Protein AF-W1YLW0-F1 (afdb_monomer_lite)

Sequence (128 aa):
ELHLDIIVDRMNREFKVECNVGKPQVAYRETIRKTVKSEGKFVRQSGGRGQYGHCWLELIPQEPGAGFEFENKVVGGAIPREYIGPVENGVKEAMESGVIAGYPMVDIKVIVFDGSYHDVDSNEMAFK

Radius of gyration: 21.07 Å; chains: 1; bounding box: 37×35×59 Å

Foldseek 3Di:
DVVVVVVVVCCCPVVVDDDDDDDDDDQDADEDDDWDKDKDWDWDDDPDATATAIWIKTKDAADPPPWEAEEEQAPPCQDPPVQSVLLVVVVQVQQCQDDPPRHHYTRMYMYTHHIHDDPGRYDSVSSD

InterPro domains:
  IPR005517 Translation elongation factor EFG/EF2, domain IV [PF03764] (24-128)
  IPR005517 Translation elongation factor EFG/EF2, domain IV [SM00889] (25-128)
  IPR014721 Small ribosomal subunit protein uS5 domain 2-type fold, subgroup [G3DSA:3.30.230.10] (29-128)
  IPR020568 Ribosomal protein uS5 domain 2-type superfamily [SSF54211] (24-128)
  IPR035647 EF-G domain III/V-like [SSF54980] (1-26)
  IPR047872 Elongation factor G, domain IV [cd01434] (28-128)

pLDDT: mean 88.68, std 6.15, range [61.12, 96.56]

Organism: NCBI:txid408170

Structure (mmCIF, N/CA/C/O backbone):
data_AF-W1YLW0-F1
#
_entry.id   AF-W1YLW0-F1
#
loop_
_atom_site.group_PDB
_atom_site.id
_atom_site.type_symbol
_atom_site.label_atom_id
_atom_site.label_alt_id
_atom_site.label_comp_id
_atom_site.label_asym_id
_atom_site.label_entity_id
_atom_site.label_seq_id
_atom_site.pdbx_PDB_ins_code
_atom_site.Cartn_x
_atom_site.Cartn_y
_atom_site.Cartn_z
_atom_site.occupancy
_atom_site.B_iso_or_equiv
_atom_site.auth_seq_id
_atom_site.auth_comp_id
_atom_site.auth_asym_id
_atom_site.auth_atom_id
_atom_site.pdbx_PDB_model_num
ATOM 1 N N . GLU A 1 1 ? -16.818 -1.296 27.163 1.00 61.12 1 GLU A N 1
ATOM 2 C CA . GLU A 1 1 ? -17.153 -0.031 27.851 1.00 61.12 1 GLU A CA 1
ATOM 3 C C . GLU A 1 1 ? -16.561 0.030 29.254 1.00 61.12 1 GLU A C 1
ATOM 5 O O . GLU A 1 1 ? -15.648 0.820 29.429 1.00 61.12 1 GLU A O 1
ATOM 10 N N . LEU A 1 2 ? -16.902 -0.892 30.168 1.00 78.94 2 LEU A N 1
ATOM 11 C CA . LEU A 1 2 ? -16.399 -0.924 31.559 1.00 78.94 2 LEU A CA 1
ATOM 12 C C . LEU A 1 2 ? -14.880 -0.684 31.737 1.00 78.94 2 LEU A C 1
ATOM 14 O O . LEU A 1 2 ? -14.457 -0.038 32.687 1.00 78.94 2 LEU A O 1
ATOM 18 N N . HIS A 1 3 ? -14.045 -1.195 30.825 1.00 78.38 3 HIS A N 1
ATOM 19 C CA . HIS A 1 3 ? -12.591 -1.015 30.893 1.00 78.38 3 HIS A CA 1
ATOM 20 C C . HIS A 1 3 ? -12.169 0.464 30.791 1.00 78.38 3 HIS A C 1
ATOM 22 O O . HIS A 1 3 ? -11.293 0.901 31.533 1.00 78.38 3 HIS A O 1
ATOM 28 N N . LEU A 1 4 ? -12.786 1.239 29.891 1.00 79.75 4 LEU A N 1
ATOM 29 C CA . LEU A 1 4 ? -12.454 2.655 29.702 1.00 79.75 4 LEU A CA 1
ATOM 30 C C . LEU A 1 4 ? -12.936 3.488 30.894 1.00 79.75 4 LEU A C 1
ATOM 32 O O . LEU A 1 4 ? -12.199 4.347 31.374 1.00 79.75 4 LEU A O 1
ATOM 36 N N . ASP A 1 5 ? -14.116 3.168 31.426 1.00 79.50 5 ASP A N 1
ATOM 37 C CA . ASP A 1 5 ? -14.702 3.874 32.569 1.00 79.50 5 ASP A CA 1
ATOM 38 C C . ASP A 1 5 ? -13.855 3.716 33.841 1.00 79.50 5 ASP A C 1
ATOM 40 O O . ASP A 1 5 ? -13.636 4.684 34.567 1.00 79.50 5 ASP A O 1
ATOM 44 N N . ILE A 1 6 ? -13.304 2.519 34.083 1.00 84.94 6 ILE A N 1
ATOM 45 C CA . ILE A 1 6 ? -12.407 2.263 35.223 1.00 84.94 6 ILE A CA 1
ATOM 46 C C . ILE A 1 6 ? -11.112 3.078 35.102 1.00 84.94 6 ILE A C 1
ATOM 48 O O . ILE A 1 6 ? -10.622 3.613 36.096 1.00 84.94 6 ILE A O 1
ATOM 52 N N . ILE A 1 7 ? -10.545 3.190 33.897 1.00 84.62 7 ILE A N 1
ATOM 53 C CA . ILE A 1 7 ? -9.319 3.970 33.671 1.00 84.62 7 ILE A CA 1
ATOM 54 C C . ILE A 1 7 ? -9.569 5.462 33.927 1.00 84.62 7 ILE A C 1
ATOM 56 O O . ILE A 1 7 ? -8.754 6.118 34.580 1.00 84.62 7 ILE A O 1
ATOM 60 N N . VAL A 1 8 ? -10.701 5.988 33.454 1.00 82.75 8 VAL A N 1
ATOM 61 C CA . VAL A 1 8 ? -11.109 7.379 33.695 1.00 82.75 8 VAL A CA 1
ATOM 62 C C . VAL A 1 8 ? -11.325 7.640 35.190 1.00 82.75 8 VAL A C 1
ATOM 64 O O . VAL A 1 8 ? -10.827 8.640 35.710 1.00 82.75 8 VAL A O 1
ATOM 67 N N . ASP A 1 9 ? -12.011 6.739 35.902 1.00 83.88 9 ASP A N 1
ATOM 68 C CA . ASP A 1 9 ? -12.249 6.884 37.345 1.00 83.88 9 ASP A CA 1
ATOM 69 C C . ASP A 1 9 ? -10.936 6.877 38.143 1.00 83.88 9 ASP A C 1
ATOM 71 O O . ASP A 1 9 ? -10.751 7.710 39.031 1.00 83.88 9 ASP A O 1
ATOM 75 N N . ARG A 1 10 ? -9.972 6.020 37.775 1.00 86.56 10 ARG A N 1
ATOM 76 C CA . ARG A 1 10 ? -8.636 6.016 38.397 1.00 86.56 10 ARG A CA 1
ATOM 77 C C . ARG A 1 10 ? -7.869 7.310 38.139 1.00 86.56 10 ARG A C 1
ATOM 79 O O . ARG A 1 10 ? -7.294 7.853 39.080 1.00 86.56 10 ARG A O 1
ATOM 86 N N . MET A 1 11 ? -7.880 7.841 36.912 1.00 85.69 11 MET A N 1
ATOM 87 C CA . MET A 1 11 ? -7.239 9.131 36.600 1.00 85.69 11 MET A CA 1
ATOM 88 C C . MET A 1 11 ? -7.801 10.277 37.448 1.00 85.69 11 MET A C 1
ATOM 90 O O . MET A 1 11 ? -7.041 11.105 37.958 1.00 85.69 11 MET A O 1
ATOM 94 N N . ASN A 1 12 ? -9.115 10.285 37.662 1.00 83.88 12 ASN A N 1
ATOM 95 C CA . ASN A 1 12 ? -9.769 11.315 38.457 1.00 83.88 12 ASN A CA 1
ATOM 96 C C . ASN A 1 12 ? -9.509 11.130 39.968 1.00 83.88 12 ASN A C 1
ATOM 98 O O . ASN A 1 12 ? -9.099 12.066 40.652 1.00 83.88 12 ASN A O 1
ATOM 102 N N . ARG A 1 13 ? -9.675 9.911 40.503 1.00 85.19 13 ARG A N 1
ATOM 103 C CA . ARG A 1 13 ? -9.584 9.647 41.953 1.00 85.19 13 ARG A CA 1
ATOM 104 C C . ARG A 1 13 ? -8.159 9.512 42.482 1.00 85.19 13 ARG A C 1
ATOM 106 O O . ARG A 1 13 ? -7.856 10.072 43.533 1.00 85.19 13 ARG A O 1
ATOM 113 N N . GLU A 1 14 ? -7.306 8.749 41.800 1.00 87.00 14 GLU A N 1
ATOM 114 C CA . GLU A 1 14 ? -5.940 8.457 42.266 1.00 87.00 14 GLU A CA 1
ATOM 115 C C . GLU A 1 14 ? -4.969 9.579 41.885 1.00 87.00 14 GLU A C 1
ATOM 117 O O . GLU A 1 14 ? -4.111 9.949 42.686 1.00 87.00 14 GLU A O 1
ATOM 122 N N . PHE A 1 15 ? -5.122 10.150 40.685 1.00 85.75 15 PHE A N 1
ATOM 123 C CA . PHE A 1 15 ? -4.164 11.110 40.126 1.00 85.75 15 PHE A CA 1
ATOM 124 C C . PHE A 1 15 ? -4.665 12.562 40.120 1.00 85.75 15 PHE A C 1
ATOM 126 O O . PHE A 1 15 ? -3.884 13.459 39.805 1.00 85.75 15 PHE A O 1
ATOM 133 N N . LYS A 1 16 ? -5.928 12.813 40.508 1.00 84.31 16 LYS A N 1
ATOM 134 C CA . LYS A 1 16 ? -6.565 14.147 40.525 1.00 84.31 16 LYS A CA 1
ATOM 135 C C . LYS A 1 16 ? -6.455 14.888 39.186 1.00 84.31 16 LYS A C 1
ATOM 137 O O . LYS A 1 16 ? -6.290 16.107 39.160 1.00 84.31 16 LYS A O 1
ATOM 142 N N . VAL A 1 17 ? -6.514 14.153 38.077 1.00 86.19 17 VAL A N 1
ATOM 143 C CA . VAL A 1 17 ? -6.453 14.727 36.730 1.00 86.19 17 VAL A CA 1
ATOM 144 C C . VAL A 1 17 ? -7.873 14.945 36.219 1.00 86.19 17 VAL A C 1
ATOM 146 O O . VAL A 1 17 ? -8.627 13.989 36.030 1.00 86.19 17 VAL A O 1
ATOM 149 N N . GLU A 1 18 ? -8.240 16.200 35.962 1.00 78.75 18 GLU A N 1
ATOM 150 C CA . GLU A 1 18 ? -9.492 16.530 35.277 1.00 78.75 18 GLU A CA 1
ATOM 151 C C . GLU A 1 18 ? -9.375 16.191 33.785 1.00 78.75 18 GLU A C 1
ATOM 153 O O . GLU A 1 18 ? -8.532 16.731 33.068 1.00 78.75 18 GLU A O 1
ATOM 158 N N . CYS A 1 19 ? -10.220 15.269 33.318 1.00 78.94 19 CYS A N 1
ATOM 159 C CA . CYS A 1 19 ? -10.200 14.747 31.953 1.00 78.94 19 CYS A CA 1
ATOM 160 C C . CYS A 1 19 ? -11.557 14.982 31.278 1.00 78.94 19 CYS A C 1
ATOM 162 O O . CYS A 1 19 ? -12.599 14.691 31.865 1.00 78.94 19 CYS A O 1
ATOM 164 N N . ASN A 1 20 ? -11.559 15.416 30.017 1.00 80.62 20 ASN A N 1
ATOM 165 C CA . ASN A 1 20 ? -12.777 15.460 29.207 1.00 80.62 20 ASN A CA 1
ATOM 166 C C . ASN A 1 20 ? -13.014 14.092 28.552 1.00 80.62 20 ASN A C 1
ATOM 168 O O . ASN A 1 20 ? -12.190 13.632 27.762 1.00 80.62 20 ASN A O 1
ATOM 172 N N . VAL A 1 21 ? -14.142 13.449 28.860 1.00 79.44 21 VAL A N 1
ATOM 173 C CA . VAL A 1 21 ? -14.496 12.128 28.315 1.00 79.44 21 VAL A CA 1
ATOM 174 C C . VAL A 1 21 ? -15.416 12.300 27.109 1.00 79.44 21 VAL A C 1
ATOM 176 O O . VAL A 1 21 ? -16.527 12.815 27.224 1.00 79.44 21 VAL A O 1
ATOM 179 N N . GLY A 1 22 ? -14.942 11.882 25.936 1.00 81.00 22 GLY A N 1
ATOM 180 C CA . GLY A 1 22 ? -15.742 11.816 24.712 1.00 81.00 22 GLY A CA 1
ATOM 181 C C . GLY A 1 22 ? -16.540 10.514 24.597 1.00 81.00 22 GLY A C 1
ATOM 182 O O . GLY A 1 22 ? -16.390 9.597 25.401 1.00 81.00 22 GLY A O 1
ATOM 183 N N . LYS A 1 23 ? -17.373 10.404 23.555 1.00 81.00 23 LYS A N 1
ATOM 184 C CA . LYS A 1 23 ? -18.046 9.136 23.236 1.00 81.00 23 LYS A CA 1
ATOM 185 C C . LYS A 1 23 ? -17.007 8.081 22.829 1.00 81.00 23 LYS A C 1
ATOM 187 O O . LYS A 1 23 ? -16.104 8.421 22.059 1.00 81.00 23 LYS A O 1
ATOM 192 N N . PRO A 1 24 ? -17.141 6.822 23.281 1.00 78.62 24 PRO A N 1
ATOM 193 C CA . PRO A 1 24 ? -16.257 5.752 22.842 1.00 78.62 24 PRO A CA 1
ATOM 194 C C . PRO A 1 24 ? -16.357 5.592 21.323 1.00 78.62 24 PRO A C 1
ATOM 196 O O . PRO A 1 24 ? -17.451 5.537 20.760 1.00 78.62 24 PRO A O 1
ATOM 199 N N . GLN A 1 25 ? -15.207 5.547 20.656 1.00 75.94 25 GLN A N 1
ATOM 200 C CA . GLN A 1 25 ? -15.123 5.303 19.220 1.00 75.94 25 GLN A CA 1
ATOM 201 C C . GLN A 1 25 ? -14.764 3.840 18.972 1.00 75.94 25 GLN A C 1
ATOM 203 O O . GLN A 1 25 ? -13.910 3.272 19.654 1.00 75.94 25 GLN A O 1
ATOM 208 N N . VAL A 1 26 ? -15.425 3.229 17.992 1.00 85.06 26 VAL A N 1
ATOM 209 C CA . VAL A 1 26 ? -15.104 1.875 17.537 1.00 85.06 26 VAL A CA 1
ATOM 210 C C . VAL A 1 26 ? -13.999 1.971 16.490 1.00 85.06 26 VAL A C 1
ATOM 212 O O . VAL A 1 26 ? -14.077 2.790 15.576 1.00 85.06 26 VAL A O 1
ATOM 215 N N . ALA A 1 27 ? -12.975 1.129 16.619 1.00 84.19 27 ALA A N 1
ATOM 216 C CA . ALA A 1 27 ? -11.896 1.033 15.644 1.00 84.19 27 ALA A CA 1
ATOM 217 C C . ALA A 1 27 ? -12.377 0.276 14.396 1.00 84.19 27 ALA A C 1
ATOM 219 O O . ALA A 1 27 ? -12.171 -0.932 14.268 1.00 84.19 27 ALA A O 1
ATOM 220 N N . TYR A 1 28 ? -13.059 0.986 13.499 1.00 87.25 28 TYR A N 1
ATOM 221 C CA . TYR A 1 28 ? -13.433 0.456 12.191 1.00 87.25 28 TYR A CA 1
ATOM 222 C C . TYR A 1 28 ? -12.190 0.146 11.348 1.00 87.25 28 TYR A C 1
ATOM 224 O O . TYR A 1 28 ? -11.105 0.686 11.576 1.00 87.25 28 TYR A O 1
ATOM 232 N N . ARG A 1 29 ? -12.361 -0.758 10.383 1.00 89.44 29 ARG A N 1
ATOM 233 C CA . ARG A 1 29 ? -11.342 -1.170 9.416 1.00 89.44 29 ARG A CA 1
ATOM 234 C C . ARG A 1 29 ? -11.953 -1.190 8.024 1.00 89.44 29 ARG A C 1
ATOM 236 O O . ARG A 1 29 ? -13.158 -1.409 7.880 1.00 89.44 29 ARG A O 1
ATOM 243 N N . GLU A 1 30 ? -11.120 -0.979 7.017 1.00 89.12 30 GLU A N 1
ATOM 244 C CA . GLU A 1 30 ? -11.520 -1.017 5.611 1.00 89.12 30 GLU A CA 1
ATOM 245 C C . GLU A 1 30 ? -10.968 -2.270 4.920 1.00 89.12 30 GLU A C 1
ATOM 247 O O . GLU A 1 30 ? -9.920 -2.790 5.283 1.00 89.12 30 GLU A O 1
ATOM 252 N N . THR A 1 31 ? -11.675 -2.780 3.916 1.00 92.19 31 THR A N 1
ATOM 253 C CA . THR A 1 31 ? -11.162 -3.846 3.046 1.00 92.19 31 THR A CA 1
ATOM 254 C C . THR A 1 31 ? -11.825 -3.769 1.675 1.00 92.19 31 THR A C 1
ATOM 256 O O . THR A 1 31 ? -12.895 -3.166 1.517 1.00 92.19 31 THR A O 1
ATOM 259 N N . ILE A 1 32 ? -11.189 -4.359 0.666 1.00 91.62 32 ILE A N 1
ATOM 260 C CA . ILE A 1 32 ? -11.741 -4.449 -0.689 1.00 91.62 32 ILE A CA 1
ATOM 261 C C . ILE A 1 32 ? -12.658 -5.669 -0.813 1.00 91.62 32 ILE A C 1
ATOM 263 O O . ILE A 1 32 ? -12.596 -6.602 -0.026 1.00 91.62 32 ILE A O 1
ATOM 267 N N . ARG A 1 33 ? -13.553 -5.668 -1.808 1.00 91.50 33 ARG A N 1
ATOM 268 C CA . ARG A 1 33 ? -14.488 -6.791 -2.052 1.00 91.50 33 ARG A CA 1
ATOM 269 C C . ARG A 1 33 ? -14.260 -7.518 -3.367 1.00 91.50 33 ARG A C 1
ATOM 271 O O . ARG A 1 33 ? -14.834 -8.577 -3.592 1.00 91.50 33 ARG A O 1
ATOM 278 N N . LYS A 1 34 ? -13.503 -6.915 -4.278 1.00 93.62 34 LYS A N 1
ATOM 279 C CA . LYS A 1 34 ? -13.264 -7.437 -5.622 1.00 93.62 34 LYS A CA 1
ATOM 280 C C . LYS A 1 34 ? -11.787 -7.327 -5.928 1.00 93.62 34 LYS A C 1
ATOM 282 O O . LYS A 1 34 ? -11.172 -6.321 -5.586 1.00 93.62 34 LYS A O 1
ATOM 287 N N . THR A 1 35 ? -11.269 -8.338 -6.611 1.00 95.19 35 THR A N 1
ATOM 288 C CA . THR A 1 35 ? -9.928 -8.283 -7.175 1.00 95.19 35 THR A CA 1
ATOM 289 C C . THR A 1 35 ? -9.867 -7.226 -8.268 1.00 95.19 35 THR A C 1
ATOM 291 O O . THR A 1 35 ? -10.758 -7.164 -9.121 1.00 95.19 35 THR A O 1
ATOM 294 N N . VAL A 1 36 ? -8.822 -6.404 -8.253 1.00 95.38 36 VAL A N 1
ATOM 295 C CA . VAL A 1 36 ? -8.601 -5.362 -9.258 1.00 95.38 36 VAL A CA 1
ATOM 296 C C . VAL A 1 36 ? -7.128 -5.287 -9.635 1.00 95.38 36 VAL A C 1
ATOM 298 O O . VAL A 1 36 ? -6.254 -5.433 -8.787 1.00 95.38 36 VAL A O 1
ATOM 301 N N . LYS A 1 37 ? -6.859 -5.050 -10.920 1.00 95.44 37 LYS A N 1
ATOM 302 C CA . LYS A 1 37 ? -5.528 -4.705 -11.424 1.00 95.44 37 LYS A CA 1
ATOM 303 C C . LYS A 1 37 ? -5.497 -3.216 -11.710 1.00 95.44 37 LYS A C 1
ATOM 305 O O . LYS A 1 37 ? -6.394 -2.724 -12.393 1.00 95.44 37 LYS A O 1
ATOM 310 N N . SER A 1 38 ? -4.496 -2.520 -11.188 1.00 94.12 38 SER A N 1
ATOM 311 C CA . SER A 1 38 ? -4.356 -1.077 -11.356 1.00 94.12 38 SER A CA 1
ATOM 312 C C . SER A 1 38 ? -2.922 -0.695 -11.691 1.00 94.12 38 SER A C 1
ATOM 314 O O . SER A 1 38 ? -1.972 -1.277 -11.166 1.00 94.12 38 SER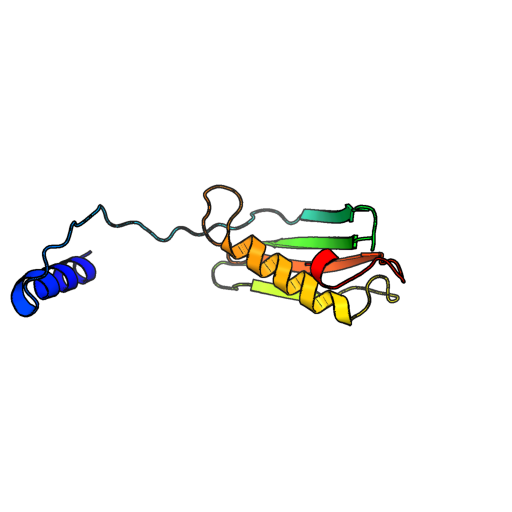 A O 1
ATOM 316 N N . GLU A 1 39 ? -2.796 0.314 -12.548 1.00 94.44 39 GLU A N 1
ATOM 317 C CA . GLU A 1 39 ? -1.539 0.983 -12.870 1.00 94.44 39 GLU A CA 1
ATOM 318 C C . GLU A 1 39 ? -1.286 2.115 -11.870 1.00 94.44 39 GLU A C 1
ATOM 320 O O . GLU A 1 39 ? -2.181 2.918 -11.590 1.00 94.44 39 GLU A O 1
ATOM 325 N N . GLY A 1 40 ? -0.062 2.191 -11.354 1.00 92.81 40 GLY A N 1
ATOM 326 C CA . GLY A 1 40 ? 0.461 3.327 -10.607 1.00 92.81 40 GLY A CA 1
ATOM 327 C C . GLY A 1 40 ? 1.663 3.897 -11.347 1.00 92.81 40 GLY A C 1
ATOM 328 O O . GLY A 1 40 ? 2.717 3.265 -11.396 1.00 92.81 40 G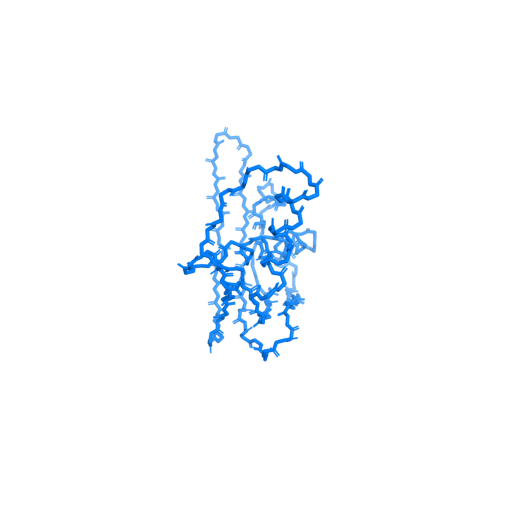LY A O 1
ATOM 329 N N . LYS A 1 41 ? 1.511 5.087 -11.934 1.00 92.56 41 LYS A N 1
ATOM 330 C CA . LYS A 1 41 ? 2.576 5.769 -12.674 1.00 92.56 41 LYS A CA 1
ATOM 331 C C . LYS A 1 41 ? 2.815 7.162 -12.114 1.00 92.56 41 LYS A C 1
ATOM 333 O O . LYS A 1 41 ? 1.938 8.022 -12.145 1.00 92.56 41 LYS A O 1
ATOM 338 N N . PHE A 1 42 ? 4.040 7.393 -11.676 1.00 91.75 42 PHE A N 1
ATOM 339 C CA . PHE A 1 42 ? 4.509 8.655 -11.150 1.00 91.75 42 PHE A CA 1
ATOM 340 C C . PHE A 1 42 ? 5.656 9.172 -12.016 1.00 91.75 42 PHE A C 1
ATOM 342 O O . PHE A 1 42 ? 6.753 8.616 -12.033 1.00 91.75 42 PHE A O 1
ATOM 349 N N . VAL A 1 43 ? 5.386 10.237 -12.769 1.00 90.38 43 VAL A N 1
ATOM 350 C CA . VAL A 1 43 ? 6.385 10.915 -13.600 1.00 90.38 43 VAL A CA 1
ATOM 351 C C . VAL A 1 43 ? 6.351 12.391 -13.261 1.00 90.38 43 VAL A C 1
ATOM 353 O O . VAL A 1 43 ? 5.368 13.079 -13.545 1.00 90.38 43 VAL A O 1
ATOM 356 N N . ARG A 1 44 ? 7.425 12.886 -12.650 1.00 87.69 44 ARG A N 1
ATOM 357 C CA . ARG A 1 44 ? 7.556 14.298 -12.296 1.00 87.69 44 ARG A CA 1
ATOM 358 C C . ARG A 1 44 ? 8.937 14.802 -12.671 1.00 87.69 44 ARG A C 1
ATOM 360 O O . ARG A 1 44 ? 9.948 14.251 -12.253 1.00 87.69 44 ARG A O 1
ATOM 367 N N . GLN A 1 45 ? 8.973 15.895 -13.422 1.00 81.12 45 GLN A N 1
ATOM 368 C CA . GLN A 1 45 ? 10.206 16.575 -13.794 1.00 81.12 45 GLN A CA 1
ATOM 369 C C . GLN A 1 45 ? 10.149 18.004 -13.253 1.00 81.12 45 GLN A C 1
ATOM 371 O O . GLN A 1 45 ? 9.450 18.859 -13.791 1.00 81.12 45 GLN A O 1
ATOM 376 N N . SER A 1 46 ? 10.834 18.267 -12.141 1.00 72.88 46 SER A N 1
ATOM 377 C CA . SER A 1 46 ? 10.880 19.594 -11.517 1.00 72.88 46 SER A CA 1
ATOM 378 C C . SER A 1 46 ? 12.269 20.201 -11.665 1.00 72.88 46 SER A C 1
ATOM 380 O O . SER A 1 46 ? 13.054 20.110 -10.731 1.00 72.88 46 SER A O 1
ATOM 382 N N . GLY A 1 47 ? 12.591 20.767 -12.835 1.00 70.19 47 GLY A N 1
ATOM 383 C CA . GLY A 1 47 ? 13.783 21.605 -13.094 1.00 70.19 47 GLY A CA 1
ATOM 384 C C . GLY A 1 47 ? 15.177 21.032 -12.756 1.00 70.19 47 GLY A C 1
ATOM 385 O O . GLY A 1 47 ? 16.173 21.699 -13.005 1.00 70.19 47 GLY A O 1
ATOM 386 N N . GLY A 1 48 ? 15.248 19.823 -12.196 1.00 76.81 48 GLY A N 1
ATOM 387 C CA . GLY A 1 48 ? 16.417 19.113 -11.676 1.00 76.81 48 GLY A CA 1
ATOM 388 C C . GLY A 1 48 ? 16.267 17.606 -11.925 1.00 76.81 48 GLY A C 1
ATOM 389 O O . GLY A 1 48 ? 15.765 17.229 -12.982 1.00 76.81 48 GLY A O 1
ATOM 390 N N . ARG A 1 49 ? 16.678 16.733 -10.983 1.00 77.56 49 ARG A N 1
ATOM 391 C CA . ARG A 1 49 ? 16.509 15.267 -11.136 1.00 77.56 49 ARG A CA 1
ATOM 392 C C . ARG A 1 49 ? 15.036 14.912 -11.355 1.00 77.56 49 ARG A C 1
ATOM 394 O O . ARG A 1 49 ? 14.176 15.362 -10.594 1.00 77.56 49 ARG A O 1
ATOM 401 N N . GLY A 1 50 ? 14.764 14.114 -12.385 1.00 83.94 50 GLY A N 1
ATOM 402 C CA . GLY A 1 50 ? 13.442 13.554 -12.613 1.00 83.94 50 GLY A CA 1
ATOM 403 C C . GLY A 1 50 ? 13.093 12.527 -11.540 1.00 83.94 50 GLY A C 1
ATOM 404 O O . GLY A 1 50 ? 13.962 11.970 -10.867 1.00 83.94 50 GLY A O 1
ATOM 405 N N . GLN A 1 51 ? 11.796 12.312 -11.363 1.00 89.56 51 GLN A N 1
ATOM 406 C CA . GLN A 1 51 ? 11.248 11.228 -10.565 1.00 89.56 51 GLN A CA 1
ATOM 407 C C . GLN A 1 51 ? 10.404 10.356 -11.484 1.00 89.56 51 GLN A C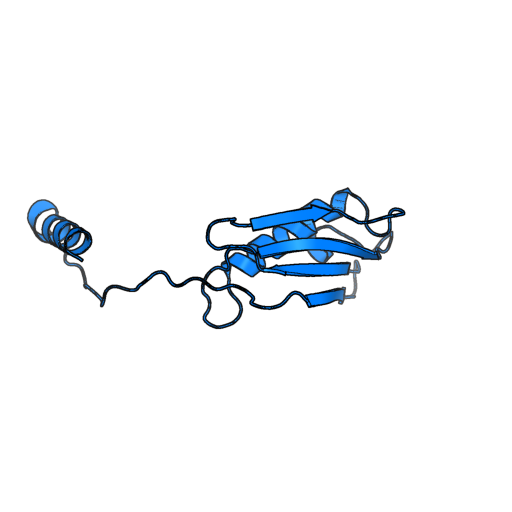 1
ATOM 409 O O . GLN A 1 51 ? 9.473 10.850 -12.130 1.00 89.56 51 GLN A O 1
ATOM 414 N N . TYR A 1 52 ? 10.756 9.076 -11.548 1.00 92.06 52 TYR A N 1
ATOM 415 C CA . TYR A 1 52 ? 10.051 8.081 -12.339 1.00 92.06 52 TYR A CA 1
ATOM 416 C C . TYR A 1 52 ? 9.813 6.807 -11.526 1.00 92.06 52 TYR A C 1
ATOM 418 O O . TYR A 1 52 ? 10.761 6.109 -11.164 1.00 92.06 52 TYR A O 1
ATOM 426 N N . GLY A 1 53 ? 8.551 6.476 -11.293 1.00 92.81 53 GLY A N 1
ATOM 427 C CA . GLY A 1 53 ? 8.130 5.186 -10.760 1.00 92.81 53 GLY A CA 1
ATOM 428 C C . GLY A 1 53 ? 6.921 4.689 -11.529 1.00 92.81 53 GLY A C 1
ATOM 429 O O . GLY A 1 53 ? 5.998 5.453 -11.810 1.00 92.81 53 GLY A O 1
ATOM 430 N N . HIS A 1 54 ? 6.931 3.423 -11.928 1.00 94.62 54 HIS A N 1
ATOM 431 C CA . HIS A 1 54 ? 5.797 2.819 -12.612 1.00 94.62 54 HIS A CA 1
ATOM 432 C C . HIS A 1 54 ? 5.665 1.356 -12.206 1.00 94.62 54 HIS A C 1
ATOM 434 O O . HIS A 1 54 ? 6.583 0.561 -12.411 1.00 94.62 54 HIS A O 1
ATOM 440 N N . CYS A 1 55 ? 4.517 1.002 -11.635 1.00 94.19 55 CYS A N 1
ATOM 441 C CA . CYS A 1 55 ? 4.210 -0.357 -11.219 1.00 94.19 55 CYS A CA 1
ATOM 442 C C . CYS A 1 55 ? 2.755 -0.721 -11.518 1.00 94.19 55 CYS A C 1
ATOM 444 O O . CYS A 1 55 ? 1.859 0.124 -11.544 1.00 94.19 55 CYS A O 1
ATOM 446 N N . TRP A 1 56 ? 2.536 -2.010 -11.725 1.00 95.06 56 TRP A N 1
ATOM 447 C CA . TRP A 1 56 ? 1.225 -2.622 -11.831 1.00 95.06 56 TRP A CA 1
ATOM 448 C C . TRP A 1 56 ? 0.991 -3.518 -10.630 1.00 95.06 56 TRP A C 1
ATOM 450 O O . TRP A 1 56 ? 1.775 -4.433 -10.351 1.00 95.06 56 TRP A O 1
ATOM 460 N N . LEU A 1 57 ? -0.116 -3.253 -9.944 1.00 95.81 57 LEU A N 1
ATOM 461 C CA . LEU A 1 57 ? -0.523 -3.975 -8.751 1.00 95.81 57 LEU A CA 1
ATOM 462 C C . LEU A 1 57 ? -1.827 -4.719 -9.017 1.00 95.81 57 LEU A C 1
ATOM 464 O O . LEU A 1 57 ? -2.781 -4.173 -9.574 1.00 95.81 57 LEU A O 1
ATOM 468 N N . GLU A 1 58 ? -1.876 -5.974 -8.595 1.00 96.38 58 GLU A N 1
ATOM 469 C CA . GLU A 1 58 ? -3.098 -6.754 -8.465 1.00 96.38 58 GLU A CA 1
ATOM 470 C C . GLU A 1 58 ? -3.473 -6.812 -6.983 1.00 96.38 58 GLU A C 1
ATOM 472 O O . GLU A 1 58 ? -2.750 -7.383 -6.167 1.00 96.38 58 GLU A O 1
ATOM 477 N N . LEU A 1 59 ? -4.592 -6.180 -6.637 1.00 94.94 59 LEU A N 1
ATOM 478 C CA . LEU A 1 59 ? -5.137 -6.122 -5.285 1.00 94.94 59 LEU A CA 1
ATOM 479 C C . LEU A 1 59 ? -6.211 -7.197 -5.152 1.00 94.94 59 LEU A C 1
ATOM 481 O O . LEU A 1 59 ? -7.183 -7.191 -5.908 1.00 94.94 59 LEU A O 1
ATOM 485 N N . ILE A 1 60 ? -6.047 -8.104 -4.197 1.00 95.56 60 ILE A N 1
ATOM 486 C CA . ILE A 1 60 ? -6.920 -9.257 -3.974 1.00 95.56 60 ILE A CA 1
ATOM 487 C C . ILE A 1 60 ? -7.467 -9.185 -2.539 1.00 95.56 60 ILE A C 1
ATOM 489 O O . ILE A 1 60 ? -6.670 -9.092 -1.603 1.00 95.56 60 ILE A O 1
ATOM 493 N N . PRO A 1 61 ? -8.797 -9.229 -2.331 1.00 94.81 61 PRO A N 1
ATOM 494 C CA . PRO A 1 61 ? -9.362 -9.363 -0.991 1.00 94.81 61 PRO A CA 1
ATOM 495 C C . PRO A 1 61 ? -8.973 -10.711 -0.381 1.00 94.81 61 PRO A C 1
ATOM 497 O O . PRO A 1 61 ? -9.052 -11.738 -1.059 1.00 94.81 61 PRO A O 1
ATOM 500 N N . GLN A 1 62 ? -8.586 -10.714 0.890 1.00 94.00 62 GLN A N 1
ATOM 501 C CA . GLN A 1 62 ? -8.368 -11.938 1.654 1.00 94.00 62 GLN A CA 1
ATOM 502 C C . GLN A 1 62 ? -9.523 -12.223 2.616 1.00 94.00 62 GLN A C 1
ATOM 504 O O . GLN A 1 62 ? -10.403 -11.394 2.847 1.00 94.00 62 GLN A O 1
ATOM 509 N N . GLU A 1 63 ? -9.514 -13.439 3.158 1.00 91.62 63 GLU A N 1
ATOM 510 C CA . GLU A 1 63 ? -10.428 -13.832 4.224 1.00 91.62 63 GLU A CA 1
ATOM 511 C C . GLU A 1 63 ? -10.178 -13.001 5.493 1.00 91.62 63 GLU A C 1
ATOM 513 O O . GLU A 1 63 ? -9.033 -12.619 5.763 1.00 91.62 63 GLU A O 1
ATOM 518 N N . PRO A 1 64 ? -11.220 -12.751 6.304 1.00 90.50 64 PRO A N 1
ATOM 519 C CA . PRO A 1 64 ? -11.080 -11.994 7.540 1.00 90.50 64 PRO A CA 1
ATOM 520 C C . PRO A 1 64 ? -10.009 -12.579 8.471 1.00 90.50 64 PRO A C 1
ATOM 522 O O . PRO A 1 64 ? -10.083 -13.747 8.860 1.00 90.50 64 PRO A O 1
ATOM 525 N N . GLY A 1 65 ? -9.041 -11.753 8.870 1.00 89.44 65 GLY A N 1
ATOM 526 C CA . GLY A 1 65 ? -7.950 -12.146 9.766 1.00 89.44 65 GLY A CA 1
ATOM 527 C C . GLY A 1 65 ? -6.718 -12.735 9.074 1.00 89.44 65 GLY A C 1
ATOM 528 O O . GLY A 1 65 ? -5.781 -13.128 9.770 1.00 89.44 65 GLY A O 1
ATOM 529 N N . ALA A 1 66 ? -6.689 -12.783 7.740 1.00 90.25 66 ALA A N 1
ATOM 530 C CA . ALA A 1 66 ? -5.497 -13.161 6.981 1.00 90.25 66 ALA A CA 1
ATOM 531 C C . ALA A 1 66 ? -4.409 -12.068 7.015 1.00 90.25 66 ALA A C 1
ATOM 533 O O . ALA A 1 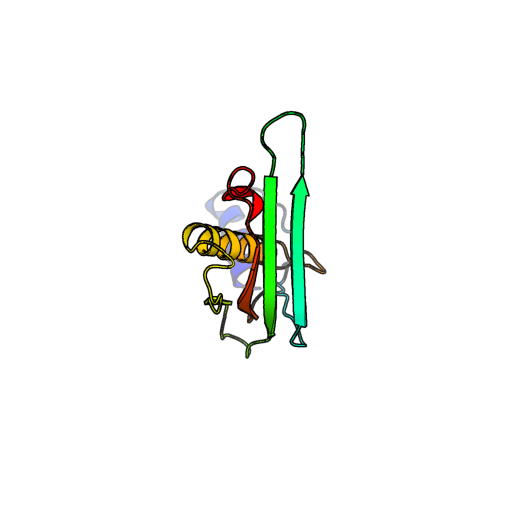66 ? -3.218 -12.381 6.964 1.00 90.25 66 ALA A O 1
ATOM 534 N N . GLY A 1 67 ? -4.799 -10.800 7.192 1.00 90.62 67 GLY A N 1
ATOM 535 C CA . GLY A 1 67 ? -3.870 -9.681 7.335 1.00 90.62 67 GLY A CA 1
ATOM 536 C C . GLY A 1 67 ? -3.400 -9.094 6.001 1.00 90.62 67 GLY A C 1
ATOM 537 O O . GLY A 1 67 ? -4.177 -8.933 5.066 1.00 90.62 67 GLY A O 1
ATOM 538 N N . PHE A 1 68 ? -2.139 -8.666 5.943 1.00 93.69 68 PHE A N 1
ATOM 539 C CA . PHE A 1 68 ? -1.540 -8.090 4.739 1.00 93.69 68 PHE A CA 1
ATOM 540 C C . PHE A 1 68 ? -0.494 -9.043 4.169 1.00 93.69 68 PHE A C 1
ATOM 542 O O . PHE A 1 68 ? 0.415 -9.467 4.885 1.00 93.69 68 PHE A O 1
ATOM 549 N N . GLU A 1 69 ? -0.589 -9.323 2.873 1.00 94.75 69 GLU A N 1
ATOM 550 C CA . GLU A 1 69 ? 0.377 -10.147 2.151 1.00 94.75 69 GLU A CA 1
ATOM 551 C C . GLU A 1 69 ? 0.863 -9.408 0.903 1.00 94.75 69 GLU A C 1
ATOM 553 O O . GLU A 1 69 ? 0.060 -8.911 0.114 1.00 94.75 69 GLU A O 1
ATOM 558 N N . PHE A 1 70 ? 2.178 -9.368 0.696 1.00 95.50 70 PHE A N 1
ATOM 559 C CA . PHE A 1 70 ? 2.789 -8.797 -0.500 1.00 95.50 70 PHE A CA 1
ATOM 560 C C . PHE A 1 70 ? 3.552 -9.875 -1.271 1.00 95.50 70 PHE A C 1
ATOM 562 O O . PHE A 1 70 ? 4.395 -10.574 -0.707 1.00 95.50 70 PHE A O 1
ATOM 569 N N . GLU A 1 71 ? 3.266 -10.016 -2.564 1.00 95.50 71 GLU A N 1
ATOM 570 C CA . GLU A 1 71 ? 3.906 -10.997 -3.441 1.00 95.50 71 GLU A CA 1
ATOM 571 C C . GLU A 1 71 ? 4.552 -10.305 -4.647 1.00 95.50 71 GLU A C 1
ATOM 573 O O . GLU A 1 71 ? 3.928 -9.511 -5.350 1.00 95.50 71 GLU A O 1
ATOM 578 N N . ASN A 1 72 ? 5.811 -10.642 -4.925 1.00 94.00 72 ASN A N 1
ATOM 579 C CA . ASN A 1 72 ? 6.519 -10.162 -6.106 1.00 94.00 72 ASN A CA 1
ATOM 580 C C . ASN A 1 72 ? 6.466 -11.205 -7.232 1.00 94.00 72 ASN A C 1
ATOM 582 O O . ASN A 1 72 ? 7.079 -12.267 -7.127 1.00 94.00 72 ASN A O 1
ATOM 586 N N . LYS A 1 73 ? 5.779 -10.867 -8.327 1.00 94.56 73 LYS A N 1
ATOM 587 C CA . LYS A 1 73 ? 5.707 -11.637 -9.579 1.00 94.56 73 LYS A CA 1
ATOM 588 C C . LYS A 1 73 ? 6.341 -10.913 -10.770 1.00 94.56 73 LYS A C 1
ATOM 590 O O . LYS A 1 73 ? 6.082 -11.298 -11.907 1.00 94.56 73 LYS A O 1
ATOM 595 N N . VAL A 1 74 ? 7.160 -9.885 -10.546 1.00 91.56 74 VAL A N 1
ATOM 596 C CA . VAL A 1 74 ? 7.829 -9.150 -11.630 1.00 91.56 74 VAL A CA 1
ATOM 597 C C . VAL A 1 74 ? 8.775 -10.085 -12.390 1.00 91.56 74 VAL A C 1
ATOM 599 O O . VAL A 1 74 ? 9.708 -10.659 -11.822 1.00 91.56 74 VAL A O 1
ATOM 602 N N . VAL A 1 75 ? 8.540 -10.226 -13.696 1.00 87.31 75 VAL A N 1
ATOM 603 C CA . VAL A 1 75 ? 9.343 -11.053 -14.609 1.00 87.31 75 VAL A CA 1
ATOM 604 C C . VAL A 1 75 ? 10.258 -10.161 -15.453 1.00 87.31 75 VAL A C 1
ATOM 606 O O . VAL A 1 75 ? 9.942 -9.011 -15.737 1.00 87.31 75 VAL A O 1
ATOM 609 N N . GLY A 1 76 ? 11.424 -10.675 -15.853 1.00 81.81 76 GLY A N 1
ATOM 610 C CA . GLY A 1 76 ? 12.279 -10.016 -16.850 1.00 81.81 76 GLY A CA 1
ATOM 611 C C . GLY A 1 76 ? 12.993 -8.745 -16.382 1.00 81.81 76 GLY A C 1
ATOM 612 O O . GLY A 1 76 ? 13.614 -8.077 -17.197 1.00 81.81 76 GLY A O 1
ATOM 613 N N . GLY A 1 77 ? 12.932 -8.413 -15.088 1.00 83.62 77 GLY A N 1
ATOM 614 C CA . GLY A 1 77 ? 13.586 -7.217 -14.549 1.00 83.62 77 GLY A CA 1
ATOM 615 C C . GLY A 1 77 ? 12.881 -5.907 -14.907 1.00 83.62 77 GLY A C 1
ATOM 616 O O . GLY A 1 77 ? 13.517 -4.861 -14.852 1.00 83.62 77 GLY A O 1
ATOM 617 N N . ALA A 1 78 ? 11.583 -5.954 -15.242 1.00 88.81 78 ALA A N 1
ATOM 618 C CA . ALA A 1 78 ? 10.766 -4.769 -15.530 1.00 88.81 78 ALA A CA 1
ATOM 619 C C . ALA A 1 78 ? 10.798 -3.725 -14.395 1.00 88.81 78 ALA A C 1
ATOM 621 O O . ALA A 1 78 ? 10.735 -2.523 -14.642 1.00 88.81 78 ALA A O 1
ATOM 622 N N . ILE A 1 79 ? 10.962 -4.191 -13.153 1.00 90.69 79 ILE A N 1
ATOM 623 C CA . ILE A 1 79 ? 11.289 -3.374 -11.987 1.00 90.69 79 ILE A CA 1
ATOM 624 C C . ILE A 1 79 ? 12.528 -3.989 -11.307 1.00 90.69 79 ILE A C 1
ATOM 626 O O . ILE A 1 79 ? 12.512 -5.182 -10.973 1.00 90.69 79 ILE A O 1
ATOM 630 N N . PRO A 1 80 ? 13.599 -3.210 -11.077 1.00 90.62 80 PRO A N 1
ATOM 631 C CA . PRO A 1 80 ? 14.736 -3.620 -10.262 1.00 90.62 80 PRO A CA 1
ATOM 632 C C . PRO A 1 80 ? 14.309 -4.088 -8.866 1.00 90.62 80 PRO A C 1
ATOM 634 O O . PRO A 1 80 ? 13.455 -3.482 -8.223 1.00 90.62 80 PRO A O 1
ATOM 637 N N . ARG A 1 81 ? 14.938 -5.154 -8.350 1.00 89.50 81 ARG A N 1
ATOM 638 C CA . ARG A 1 81 ? 14.593 -5.735 -7.033 1.00 89.50 81 ARG A CA 1
ATOM 639 C C . ARG A 1 81 ? 14.704 -4.737 -5.879 1.00 89.50 81 ARG A C 1
ATOM 641 O O . ARG A 1 81 ? 13.977 -4.867 -4.902 1.00 89.50 81 ARG A O 1
ATOM 648 N N . GLU A 1 82 ? 15.588 -3.754 -6.008 1.00 89.88 82 GLU A N 1
ATOM 649 C CA . GLU A 1 82 ? 15.770 -2.666 -5.044 1.00 89.88 82 GLU A CA 1
ATOM 650 C C . GLU A 1 82 ? 14.536 -1.767 -4.890 1.00 89.88 82 GLU A C 1
ATOM 652 O O . GLU A 1 82 ? 14.321 -1.236 -3.808 1.00 89.88 82 GLU A O 1
ATOM 657 N N . TYR A 1 83 ? 13.685 -1.652 -5.917 1.00 91.31 83 TYR A N 1
ATOM 658 C CA . TYR A 1 83 ? 12.466 -0.838 -5.863 1.00 91.31 83 TYR A CA 1
ATOM 659 C C . TYR A 1 83 ? 11.224 -1.611 -5.415 1.00 91.31 83 TYR A C 1
ATOM 661 O O . TYR A 1 83 ? 10.207 -1.001 -5.102 1.00 91.31 83 TYR A O 1
ATOM 669 N N . ILE A 1 84 ? 11.304 -2.938 -5.290 1.00 92.25 84 ILE A N 1
ATOM 670 C CA . ILE A 1 84 ? 10.175 -3.763 -4.836 1.00 92.25 84 ILE A CA 1
ATOM 671 C C . ILE A 1 84 ? 9.837 -3.504 -3.360 1.00 92.25 84 ILE A C 1
ATOM 673 O O . ILE A 1 84 ? 8.665 -3.394 -3.013 1.00 92.25 84 ILE A O 1
ATOM 677 N N . GLY A 1 85 ? 10.848 -3.371 -2.495 1.00 93.69 85 GLY A N 1
ATOM 678 C CA . GLY A 1 85 ? 10.641 -3.033 -1.080 1.00 93.69 85 GLY A CA 1
ATOM 679 C C . GLY A 1 85 ? 9.992 -1.653 -0.878 1.00 93.69 85 GLY A C 1
ATOM 680 O O . GLY A 1 85 ? 9.037 -1.543 -0.112 1.00 93.69 85 GLY A O 1
ATOM 681 N N . PRO A 1 86 ? 10.450 -0.605 -1.586 1.00 94.12 86 PRO A N 1
ATOM 682 C CA . PRO A 1 86 ? 9.783 0.694 -1.620 1.00 94.12 86 PRO A CA 1
ATOM 683 C C . PRO A 1 86 ? 8.311 0.636 -2.035 1.00 94.12 86 PRO A C 1
ATOM 685 O O . PRO A 1 86 ? 7.486 1.229 -1.344 1.00 94.12 86 PRO A O 1
ATOM 688 N N . VAL A 1 87 ? 7.968 -0.136 -3.075 1.00 93.69 87 VAL A N 1
ATOM 689 C CA . VAL A 1 87 ? 6.566 -0.354 -3.487 1.00 93.69 87 VAL A CA 1
ATOM 690 C C . VAL A 1 87 ? 5.754 -0.982 -2.353 1.00 93.69 87 VAL A C 1
ATOM 692 O O . VAL A 1 87 ? 4.665 -0.510 -2.037 1.00 93.69 87 VAL A O 1
ATOM 695 N N . GLU A 1 88 ? 6.276 -2.026 -1.702 1.00 94.44 88 GLU A N 1
ATOM 696 C CA . GLU A 1 88 ? 5.600 -2.659 -0.562 1.00 94.44 88 GLU A CA 1
ATOM 697 C C . GLU A 1 88 ? 5.363 -1.664 0.586 1.00 94.44 88 GLU A C 1
ATOM 699 O O . GLU A 1 88 ? 4.276 -1.624 1.167 1.00 94.44 88 GLU A O 1
ATOM 704 N N . ASN A 1 89 ? 6.363 -0.842 0.904 1.00 94.31 89 ASN A N 1
ATOM 705 C CA . ASN A 1 89 ? 6.257 0.166 1.956 1.00 94.31 89 ASN A CA 1
ATOM 706 C C . ASN A 1 89 ? 5.239 1.258 1.606 1.00 94.31 89 ASN A C 1
ATOM 708 O O . ASN A 1 89 ? 4.471 1.664 2.476 1.00 94.31 89 ASN A O 1
ATOM 712 N N . GLY A 1 90 ? 5.203 1.698 0.347 1.00 93.19 90 GLY A N 1
ATOM 713 C CA . GLY A 1 90 ? 4.210 2.647 -0.156 1.00 93.19 90 GLY A CA 1
ATOM 714 C C . GLY A 1 90 ? 2.786 2.115 -0.028 1.00 93.19 90 GLY A C 1
ATOM 715 O O . GLY A 1 90 ? 1.898 2.798 0.482 1.00 93.19 90 GLY A O 1
ATOM 716 N N . VAL A 1 91 ? 2.586 0.843 -0.385 1.00 93.00 91 VAL A N 1
ATOM 717 C CA . VAL A 1 91 ? 1.300 0.154 -0.216 1.00 93.00 91 VAL A CA 1
ATOM 718 C C . VAL A 1 91 ? 0.895 0.082 1.259 1.00 93.00 91 VAL A C 1
ATOM 720 O O . VAL A 1 91 ? -0.246 0.407 1.583 1.00 93.00 91 VAL A O 1
ATOM 723 N N . LYS A 1 92 ? 1.807 -0.297 2.165 1.00 93.12 92 LYS A N 1
ATOM 724 C CA . LYS A 1 92 ? 1.515 -0.358 3.610 1.00 93.12 92 LYS A CA 1
ATOM 725 C C . LYS A 1 92 ? 1.113 1.004 4.174 1.00 93.12 92 LYS A C 1
ATOM 727 O O . LYS A 1 92 ? 0.117 1.092 4.884 1.00 93.12 92 LYS A O 1
ATOM 732 N N . GLU A 1 93 ? 1.842 2.059 3.826 1.00 92.56 93 GLU A N 1
ATOM 733 C CA . GLU A 1 93 ? 1.547 3.420 4.291 1.00 92.56 93 GLU A CA 1
ATOM 734 C C . GLU A 1 93 ? 0.199 3.928 3.753 1.00 92.56 93 GLU A C 1
ATOM 736 O O . GLU A 1 93 ? -0.607 4.496 4.496 1.00 92.56 93 GLU A O 1
ATOM 741 N N . ALA A 1 94 ? -0.103 3.651 2.482 1.00 90.44 94 ALA A N 1
ATOM 742 C CA . ALA A 1 94 ? -1.406 3.964 1.903 1.00 90.44 94 ALA A CA 1
ATOM 743 C C . ALA A 1 94 ? -2.543 3.199 2.607 1.00 90.44 94 ALA A C 1
ATOM 745 O O . ALA A 1 94 ? -3.614 3.759 2.853 1.00 90.44 94 ALA A O 1
ATOM 746 N N . MET A 1 95 ? -2.305 1.940 2.986 1.00 91.50 95 MET A N 1
ATOM 747 C CA . MET A 1 95 ? -3.271 1.133 3.731 1.00 91.50 95 MET A CA 1
ATOM 748 C C . MET A 1 95 ? -3.530 1.663 5.143 1.00 91.50 95 MET A C 1
ATOM 750 O O . MET A 1 95 ? -4.657 1.542 5.616 1.00 91.50 95 MET A O 1
ATOM 754 N N . GLU A 1 96 ? -2.552 2.271 5.815 1.00 90.69 96 GLU A N 1
ATOM 755 C CA . GLU A 1 96 ? -2.761 2.873 7.141 1.00 90.69 96 GLU A CA 1
ATOM 756 C C . GLU A 1 96 ? -3.728 4.059 7.099 1.00 90.69 96 GLU A C 1
ATOM 758 O O . GLU A 1 96 ? -4.516 4.246 8.029 1.00 90.69 96 GLU A O 1
ATOM 763 N N . SER A 1 97 ? -3.693 4.824 6.006 1.00 87.69 97 SER A N 1
ATOM 764 C CA . SER A 1 97 ? -4.513 6.025 5.833 1.00 87.69 97 SER A CA 1
ATOM 765 C C . SER A 1 97 ? -5.963 5.718 5.462 1.00 87.69 97 SER A C 1
ATOM 767 O O . SER A 1 97 ? -6.821 6.564 5.687 1.00 87.69 97 SER A O 1
ATOM 769 N N . GLY A 1 98 ? -6.257 4.533 4.918 1.00 84.81 98 GLY A N 1
ATOM 770 C CA . GLY A 1 98 ? -7.591 4.196 4.416 1.00 84.81 98 GLY A CA 1
ATOM 771 C C . GLY A 1 98 ? -7.980 4.980 3.158 1.00 84.81 98 GLY A C 1
ATOM 772 O O . GLY A 1 98 ? -7.351 5.972 2.792 1.00 84.81 98 GLY A O 1
ATOM 773 N N . VAL A 1 99 ? -9.032 4.534 2.470 1.00 84.12 99 VAL A N 1
ATOM 774 C CA . VAL A 1 99 ? -9.462 5.131 1.189 1.00 84.12 99 VAL A CA 1
ATOM 775 C C . VAL A 1 99 ? -10.813 5.832 1.315 1.00 84.12 99 VAL A C 1
ATOM 777 O O . VAL A 1 99 ? -11.042 6.837 0.644 1.00 84.12 99 VAL A O 1
ATOM 780 N N . ILE A 1 100 ? -11.721 5.321 2.154 1.00 82.00 100 ILE A N 1
ATOM 781 C CA . ILE A 1 100 ? -13.106 5.817 2.224 1.00 82.00 100 ILE A CA 1
ATOM 782 C C . ILE A 1 100 ? -13.315 6.753 3.414 1.00 82.00 100 ILE A C 1
ATOM 784 O O . ILE A 1 100 ? -13.765 7.884 3.239 1.00 82.00 100 ILE A O 1
ATOM 788 N N . ALA A 1 101 ? -13.043 6.274 4.624 1.00 84.00 101 ALA A N 1
ATOM 789 C CA . ALA A 1 101 ? -13.359 6.960 5.875 1.00 84.00 101 ALA A CA 1
ATOM 790 C C . ALA A 1 101 ? -12.119 7.205 6.744 1.00 84.00 101 ALA A C 1
ATOM 792 O O . ALA A 1 101 ? -12.241 7.643 7.888 1.00 84.00 101 ALA A O 1
ATOM 793 N N . GLY A 1 102 ? -10.931 6.952 6.197 1.00 85.12 102 GLY A N 1
ATOM 794 C CA . GLY A 1 102 ? -9.676 7.162 6.901 1.00 85.12 102 GLY A CA 1
ATOM 795 C C . GLY A 1 102 ? -9.323 6.033 7.871 1.00 85.12 102 GLY A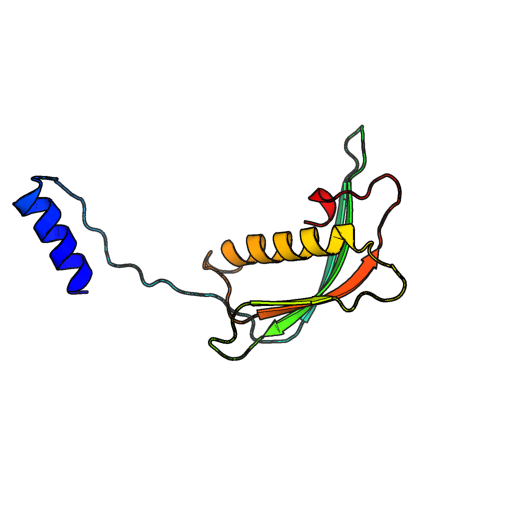 C 1
ATOM 796 O O . GLY A 1 102 ? -8.542 6.248 8.798 1.00 85.12 102 GLY A O 1
ATOM 797 N N . TYR A 1 103 ? -9.952 4.859 7.736 1.00 90.00 103 TYR A N 1
ATOM 798 C CA . TYR A 1 103 ? -9.674 3.725 8.611 1.00 90.00 103 TYR A CA 1
ATOM 799 C C . TYR A 1 103 ? -8.637 2.792 7.992 1.00 90.00 103 TYR A C 1
ATOM 801 O O . TYR A 1 103 ? -8.703 2.532 6.789 1.00 90.00 103 TYR A O 1
ATOM 809 N N . PRO A 1 104 ? -7.738 2.201 8.800 1.00 91.44 104 PRO A N 1
ATOM 810 C CA . PRO A 1 104 ? -6.700 1.352 8.249 1.00 91.44 104 PRO A CA 1
ATOM 811 C C . PRO A 1 104 ? -7.294 0.137 7.539 1.00 91.44 104 PRO A C 1
ATOM 813 O O . PRO A 1 104 ? -8.205 -0.529 8.057 1.00 91.44 104 PRO A O 1
ATOM 816 N N . MET A 1 105 ? -6.744 -0.154 6.369 1.00 92.81 105 MET A N 1
ATOM 817 C CA . MET A 1 105 ? -7.137 -1.285 5.552 1.00 92.81 105 MET A CA 1
ATOM 818 C C . MET A 1 105 ? -6.539 -2.593 6.078 1.00 92.81 105 MET A C 1
ATOM 820 O O . MET A 1 105 ? -5.397 -2.625 6.535 1.00 92.81 105 MET A O 1
ATOM 824 N N . VAL A 1 106 ? -7.305 -3.680 6.000 1.00 92.94 106 VAL A N 1
ATOM 825 C CA . VAL A 1 106 ? -6.912 -5.028 6.443 1.00 92.94 106 VAL A CA 1
ATOM 826 C C . VAL A 1 106 ? -7.389 -6.091 5.454 1.00 92.94 106 VAL A C 1
ATOM 828 O O . VAL A 1 106 ? -8.296 -5.841 4.658 1.00 92.94 106 VAL A O 1
ATOM 831 N N . ASP A 1 107 ? -6.797 -7.282 5.537 1.00 93.75 107 ASP A N 1
ATOM 832 C CA . ASP A 1 107 ? -7.188 -8.468 4.763 1.00 93.75 107 ASP A CA 1
ATOM 833 C C . ASP A 1 107 ? -7.059 -8.246 3.247 1.00 93.75 107 ASP A C 1
ATOM 835 O O . ASP A 1 107 ? -8.001 -8.426 2.474 1.00 93.75 107 ASP A O 1
ATOM 839 N N . ILE A 1 108 ? -5.874 -7.802 2.816 1.00 94.06 108 ILE A N 1
ATOM 840 C CA . ILE A 1 108 ? -5.567 -7.510 1.410 1.00 94.06 108 ILE A CA 1
ATOM 841 C C . ILE A 1 108 ? -4.243 -8.160 1.031 1.00 94.06 108 ILE A C 1
ATOM 843 O O . ILE A 1 108 ? -3.217 -7.955 1.682 1.00 94.06 108 ILE A O 1
ATOM 847 N N . LYS A 1 109 ? -4.268 -8.886 -0.087 1.00 95.50 109 LYS A N 1
ATOM 848 C CA . LYS A 1 109 ? -3.077 -9.365 -0.776 1.00 95.50 109 LYS A CA 1
ATOM 849 C C . LYS A 1 109 ? -2.763 -8.466 -1.955 1.00 95.50 109 LYS A C 1
ATOM 851 O O . LYS A 1 109 ? -3.634 -8.194 -2.780 1.00 95.50 109 LYS A O 1
ATOM 856 N N . VAL A 1 110 ? -1.513 -8.042 -2.056 1.00 96.56 110 VAL A N 1
ATOM 857 C CA . VAL A 1 110 ? -1.025 -7.189 -3.135 1.00 96.56 110 VAL A CA 1
ATOM 858 C C . VAL A 1 110 ? 0.055 -7.924 -3.901 1.00 96.56 110 VAL A C 1
ATOM 860 O O . VAL A 1 110 ? 1.032 -8.394 -3.325 1.00 96.56 110 VAL A O 1
ATOM 863 N N . ILE A 1 111 ? -0.128 -8.032 -5.212 1.00 96.38 111 ILE A N 1
ATOM 864 C CA . ILE A 1 111 ? 0.836 -8.666 -6.102 1.00 96.38 111 ILE A CA 1
ATOM 865 C C . ILE A 1 111 ? 1.381 -7.616 -7.060 1.00 96.38 111 ILE A C 1
ATOM 867 O O . ILE A 1 111 ? 0.628 -7.075 -7.870 1.00 96.38 111 ILE A O 1
ATOM 871 N N . VAL A 1 112 ? 2.686 -7.358 -7.009 1.00 95.06 112 VAL A N 1
ATOM 872 C CA . VAL A 1 112 ? 3.367 -6.572 -8.045 1.00 95.06 112 VAL A CA 1
ATOM 873 C C . VAL A 1 112 ? 3.784 -7.512 -9.167 1.00 95.06 112 VAL A C 1
ATOM 875 O O . VAL A 1 112 ? 4.516 -8.473 -8.932 1.00 95.06 112 VAL A O 1
ATOM 878 N N . PHE A 1 113 ? 3.281 -7.291 -10.379 1.00 94.25 113 PHE A N 1
ATOM 879 C CA . PHE A 1 113 ? 3.500 -8.225 -11.493 1.00 94.25 113 PHE A CA 1
ATOM 880 C C . PHE A 1 113 ? 4.160 -7.591 -12.717 1.00 94.25 113 PHE A C 1
ATOM 882 O O . PHE A 1 113 ? 4.771 -8.310 -13.503 1.00 94.25 113 PHE A O 1
ATOM 889 N N . ASP A 1 114 ? 4.070 -6.272 -12.873 1.00 93.69 114 ASP A N 1
ATOM 890 C CA . ASP A 1 114 ? 4.651 -5.556 -14.009 1.00 93.69 114 ASP A CA 1
ATOM 891 C C . ASP A 1 114 ? 4.982 -4.106 -13.632 1.00 93.69 114 ASP A C 1
ATOM 893 O O . ASP A 1 114 ? 4.639 -3.635 -12.543 1.00 93.69 114 ASP A O 1
ATOM 897 N N . GLY A 1 115 ? 5.658 -3.395 -14.524 1.00 92.56 115 GLY A N 1
ATOM 898 C CA . GLY A 1 115 ? 6.001 -1.991 -14.372 1.00 92.56 115 GLY A CA 1
ATOM 899 C C . GLY A 1 115 ? 7.088 -1.562 -15.340 1.00 92.56 115 GLY A C 1
ATOM 900 O O . GLY A 1 115 ? 7.424 -2.256 -16.296 1.00 92.56 115 GLY A O 1
ATOM 901 N N . SER A 1 116 ? 7.651 -0.391 -15.090 1.00 92.31 116 SER A N 1
ATOM 902 C CA . SER A 1 116 ? 8.857 0.039 -15.785 1.00 92.31 116 SER A CA 1
ATOM 903 C C . SER A 1 116 ? 9.669 0.960 -14.899 1.00 92.31 116 SER A C 1
ATOM 905 O O . SER A 1 116 ? 9.158 1.563 -13.955 1.00 92.31 116 SER A O 1
ATOM 907 N N . TYR A 1 117 ? 10.941 1.107 -15.234 1.00 91.94 117 TYR A N 1
ATOM 908 C CA . TYR A 1 117 ? 11.845 2.034 -14.574 1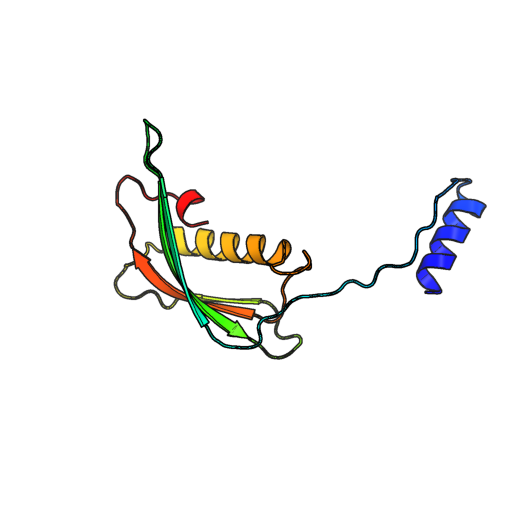.00 91.94 117 TYR A CA 1
ATOM 909 C C . TYR A 1 117 ? 12.612 2.850 -15.620 1.00 91.94 117 TYR A C 1
ATOM 911 O O . TYR A 1 117 ? 12.573 2.553 -16.815 1.00 91.94 117 TYR A O 1
ATOM 919 N N . HIS A 1 118 ? 13.276 3.906 -15.165 1.00 89.19 118 HIS A N 1
ATOM 920 C CA . HIS A 1 118 ? 14.141 4.752 -15.972 1.00 89.19 118 HIS A CA 1
ATOM 921 C C . HIS A 1 118 ? 15.510 4.842 -15.299 1.00 89.19 118 HIS A C 1
ATOM 923 O O . HIS A 1 118 ? 15.585 5.239 -14.140 1.00 89.19 118 HIS A O 1
ATOM 929 N N . ASP A 1 119 ? 16.590 4.527 -16.016 1.00 83.69 119 ASP A N 1
ATOM 930 C CA . ASP A 1 119 ? 17.927 4.344 -15.423 1.00 83.69 119 ASP A CA 1
ATOM 931 C C . ASP A 1 119 ? 18.433 5.546 -14.601 1.00 83.69 119 ASP A C 1
ATOM 933 O O . ASP A 1 119 ? 19.193 5.378 -13.652 1.00 83.69 119 ASP A O 1
ATOM 937 N N . VAL A 1 120 ? 18.027 6.770 -14.956 1.00 85.50 120 VAL A N 1
ATOM 938 C CA . VAL A 1 120 ? 18.537 8.006 -14.327 1.00 85.50 120 VAL A CA 1
ATOM 939 C C . VAL A 1 120 ? 17.520 8.670 -13.394 1.00 85.50 120 VAL A C 1
ATOM 941 O O . VAL A 1 120 ? 17.897 9.296 -12.398 1.00 85.50 120 VAL A O 1
ATOM 944 N N . ASP A 1 121 ? 16.232 8.529 -13.712 1.00 87.12 121 ASP A N 1
ATOM 945 C CA . ASP A 1 121 ? 15.145 9.260 -13.043 1.00 87.12 121 ASP A CA 1
ATOM 946 C C . ASP A 1 121 ? 14.387 8.391 -12.035 1.00 87.12 121 ASP A C 1
ATOM 948 O O . ASP A 1 121 ? 13.667 8.912 -11.177 1.00 87.12 121 ASP A O 1
ATOM 952 N N . SER A 1 122 ? 14.554 7.067 -12.096 1.00 87.88 122 SER A N 1
ATOM 953 C CA . SER A 1 122 ? 14.007 6.178 -11.081 1.00 87.88 122 SER A CA 1
ATOM 954 C C . SER A 1 122 ? 14.766 6.274 -9.773 1.00 87.88 122 SER A C 1
ATOM 956 O O . SER A 1 122 ? 15.990 6.371 -9.719 1.00 87.88 122 SER A O 1
ATOM 958 N N . ASN A 1 123 ? 13.996 6.300 -8.693 1.00 87.88 123 ASN A N 1
ATOM 959 C CA . ASN A 1 123 ? 14.501 6.333 -7.336 1.00 87.88 123 ASN A CA 1
ATOM 960 C C . ASN A 1 123 ? 13.467 5.714 -6.392 1.00 87.88 123 ASN A C 1
ATOM 962 O O . ASN A 1 123 ? 12.291 5.597 -6.733 1.00 87.88 123 ASN A O 1
ATOM 966 N N . GLU A 1 124 ? 13.916 5.353 -5.195 1.00 88.50 124 GLU A N 1
ATOM 967 C CA . GLU A 1 124 ? 13.097 4.721 -4.158 1.00 88.50 124 GLU A CA 1
ATOM 968 C C . GLU A 1 124 ? 11.828 5.520 -3.829 1.00 88.50 124 GLU A C 1
ATOM 970 O O . GLU A 1 124 ? 10.746 4.947 -3.769 1.00 88.50 124 GLU A O 1
ATOM 975 N N . MET A 1 125 ? 11.930 6.846 -3.708 1.00 88.38 125 MET A N 1
ATOM 976 C CA . MET A 1 125 ? 10.787 7.701 -3.373 1.00 88.38 125 MET A CA 1
ATOM 977 C C . MET A 1 125 ? 9.739 7.765 -4.491 1.00 88.38 125 MET A C 1
ATOM 979 O O . MET A 1 125 ? 8.577 8.016 -4.217 1.00 88.38 125 MET A O 1
ATOM 983 N N . ALA A 1 126 ? 10.139 7.569 -5.748 1.00 90.00 126 ALA A N 1
ATOM 984 C CA . ALA A 1 126 ? 9.213 7.561 -6.876 1.00 90.00 126 ALA A CA 1
ATOM 985 C C . ALA A 1 126 ? 8.430 6.241 -6.989 1.00 90.00 126 ALA A C 1
ATOM 987 O O . ALA A 1 126 ? 7.358 6.228 -7.589 1.00 90.00 126 ALA A O 1
ATOM 988 N N . PHE A 1 127 ? 8.984 5.144 -6.461 1.00 90.75 127 PHE A N 1
ATOM 989 C CA . PHE A 1 127 ? 8.355 3.820 -6.431 1.00 90.75 127 PHE A CA 1
ATOM 990 C C . PHE A 1 127 ? 7.558 3.542 -5.152 1.00 90.75 127 PHE A C 1
ATOM 992 O O . PHE A 1 127 ? 6.795 2.579 -5.125 1.00 90.75 127 PHE A O 1
ATOM 999 N N . LYS A 1 128 ? 7.754 4.355 -4.116 1.00 89.31 128 LYS A N 1
ATOM 1000 C CA . LYS A 1 128 ? 6.946 4.366 -2.901 1.00 89.31 128 LYS A CA 1
ATOM 1001 C C . LYS A 1 128 ? 5.634 5.110 -3.147 1.00 89.31 128 LYS A C 1
ATOM 1003 O O . LYS A 1 128 ? 4.589 4.593 -2.702 1.00 89.31 128 LYS A O 1
#

Secondary structure (DSSP, 8-state):
-HHHHHHHHHHHHTT-------PPPP---B--SS-EEEEEEEEEE-SSSEEEEEEEEEEEEPPTT--EEEEE---TTSS-HHHHHHHHHHHHHHHHH-SSSSPPB-SEEEEEEEEE--TTTB-HHHH-